Protein AF-M1ZWT2-F1 (afdb_monomer)

Sequence (163 aa):
MKISKFLKIMGAIFTVIILANIFSVYSLRQSFKNERLTIERQKEFKQLGIDLRNASDYLTNQARRYVQFGEQKFYDNYWKEVKETKTRDHVVERLKELGSPQEELNLIEESKNNSDELVKIEDEAMKSVEKKDFNKARQLMFDSNYDNNKAKIEEPILEFQKK

Radius of gyration: 28.43 Å; Cα contacts (8 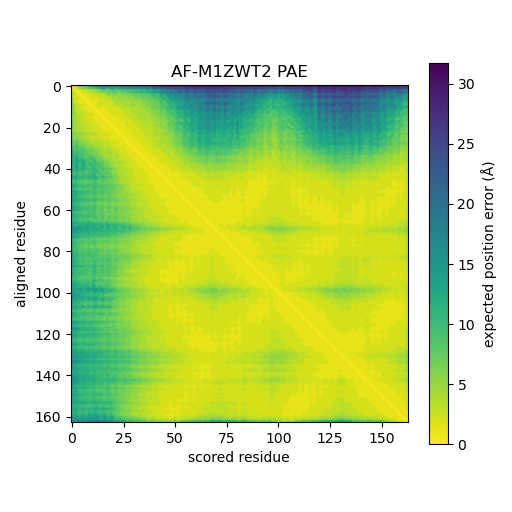Å, |Δi|>4): 126; chains: 1; bounding box: 60×27×94 Å

pLDDT: mean 95.94, std 4.73, range [59.91, 98.75]

Mean predicted aligned error: 5.21 Å

Secondary structure (DSSP, 8-state):
-HHHHHHHHHHHHHHHHHHHHHHHHHHHHHHHHHHHHHHHHHHHHHHHHHHHHHHHHHHHHHHHHHHHH--HHHHHHHHHIIIII-HHHHHHHHHHHTT--HHHHHHHHHHHHHHHHHHHHHHHHHHHHHTT-HHHHHHHHHSHHHHHHHHHHHHHHHHHTT-

Structure (mmCIF, N/CA/C/O backbone):
data_AF-M1ZWT2-F1
#
_entry.id   AF-M1ZWT2-F1
#
loop_
_atom_site.group_PDB
_atom_site.id
_atom_site.type_symbol
_atom_site.label_atom_id
_atom_site.label_alt_id
_atom_site.label_comp_id
_atom_site.label_asym_id
_atom_site.label_entity_id
_atom_site.label_seq_id
_atom_site.pdbx_PDB_ins_code
_atom_site.Cartn_x
_atom_site.Cartn_y
_atom_site.Cartn_z
_atom_site.occupancy
_atom_site.B_iso_or_equiv
_atom_site.auth_seq_id
_atom_site.auth_comp_id
_atom_site.auth_asym_id
_atom_site.auth_atom_id
_atom_site.pdbx_PDB_model_num
ATOM 1 N N . MET A 1 1 ? 38.031 0.609 -69.890 1.00 59.91 1 MET A N 1
ATOM 2 C CA . MET A 1 1 ? 38.529 0.517 -68.489 1.00 59.91 1 MET A CA 1
ATOM 3 C C . MET A 1 1 ? 37.880 1.476 -67.475 1.00 59.91 1 MET A C 1
ATOM 5 O O . MET A 1 1 ? 37.866 1.120 -66.303 1.00 59.91 1 MET A O 1
ATOM 9 N N . LYS A 1 2 ? 37.337 2.650 -67.850 1.00 71.88 2 LYS A N 1
ATOM 10 C CA . LYS A 1 2 ? 36.736 3.603 -66.881 1.00 71.88 2 LYS A CA 1
ATOM 11 C C . LYS A 1 2 ? 35.394 3.127 -66.286 1.00 71.88 2 LYS A C 1
ATOM 13 O O . LYS A 1 2 ? 35.196 3.227 -65.082 1.00 71.88 2 LYS A O 1
ATOM 18 N N . ILE A 1 3 ? 34.539 2.508 -67.104 1.00 79.06 3 ILE A N 1
ATOM 19 C CA . ILE A 1 3 ? 33.198 2.027 -66.708 1.00 79.06 3 ILE A CA 1
ATOM 20 C C . ILE A 1 3 ? 33.260 0.866 -65.699 1.00 79.06 3 ILE A C 1
ATOM 22 O O . ILE A 1 3 ? 32.558 0.883 -64.697 1.00 79.06 3 ILE A O 1
ATOM 26 N N . SER A 1 4 ? 34.155 -0.111 -65.897 1.00 81.25 4 SER A N 1
ATOM 27 C CA . SER A 1 4 ? 34.329 -1.228 -64.948 1.00 81.25 4 SER A CA 1
ATOM 28 C C . SER A 1 4 ? 34.839 -0.765 -63.575 1.00 81.25 4 SER A C 1
ATOM 30 O O . SER A 1 4 ? 34.377 -1.262 -62.551 1.00 81.25 4 SER A O 1
ATOM 32 N N . LYS A 1 5 ? 35.753 0.218 -63.532 1.00 83.12 5 LYS A N 1
ATOM 33 C CA . LYS A 1 5 ? 36.206 0.824 -62.268 1.00 83.12 5 LYS A CA 1
ATOM 34 C C . LYS A 1 5 ? 35.065 1.565 -61.562 1.00 83.12 5 LYS A C 1
ATOM 36 O O . LYS A 1 5 ? 34.893 1.387 -60.364 1.00 83.12 5 LYS A O 1
ATOM 41 N N . PHE A 1 6 ? 34.263 2.325 -62.309 1.00 86.75 6 PHE A N 1
ATOM 42 C CA . PHE A 1 6 ? 33.086 3.022 -61.785 1.00 86.75 6 PHE A CA 1
ATOM 43 C C . PHE A 1 6 ? 32.046 2.058 -61.187 1.00 86.75 6 PHE A C 1
ATOM 45 O O . PHE A 1 6 ? 31.633 2.239 -60.046 1.00 86.75 6 PHE A O 1
ATOM 52 N N . LEU A 1 7 ? 31.698 0.980 -61.900 1.00 89.69 7 LEU A N 1
ATOM 53 C CA . LEU A 1 7 ? 30.763 -0.049 -61.419 1.00 89.69 7 LEU A CA 1
ATOM 54 C C . LEU A 1 7 ? 31.238 -0.724 -60.124 1.00 89.69 7 LEU A C 1
ATOM 56 O O . LEU A 1 7 ? 30.437 -0.939 -59.219 1.00 89.69 7 LEU A O 1
ATOM 60 N N . LYS A 1 8 ? 32.540 -1.020 -60.003 1.00 90.12 8 LYS A N 1
ATOM 61 C CA . LYS A 1 8 ? 33.120 -1.599 -58.778 1.00 90.12 8 LYS A CA 1
ATOM 62 C C . LYS A 1 8 ? 33.037 -0.641 -57.586 1.00 90.12 8 LYS A C 1
ATOM 64 O O . LYS A 1 8 ? 32.695 -1.077 -56.493 1.00 90.12 8 LYS A O 1
ATOM 69 N N . ILE A 1 9 ? 33.315 0.648 -57.800 1.00 90.44 9 ILE A N 1
ATOM 70 C CA . ILE A 1 9 ? 33.200 1.682 -56.758 1.00 90.44 9 ILE A CA 1
ATOM 71 C C . ILE A 1 9 ? 31.742 1.817 -56.308 1.00 90.44 9 ILE A C 1
ATOM 73 O O . ILE A 1 9 ? 31.463 1.798 -55.115 1.00 90.44 9 ILE A O 1
ATOM 77 N N . MET A 1 10 ? 30.807 1.885 -57.256 1.00 90.75 10 MET A N 1
ATOM 78 C CA . MET A 1 10 ? 29.381 1.998 -56.960 1.00 90.75 10 MET A CA 1
ATOM 79 C C . MET A 1 10 ? 28.853 0.768 -56.205 1.00 90.75 10 MET A C 1
ATOM 81 O O . MET A 1 10 ? 28.140 0.917 -55.218 1.00 90.75 10 MET A O 1
ATOM 85 N N . GLY A 1 11 ? 29.263 -0.441 -56.605 1.00 92.62 11 GLY A N 1
ATOM 86 C CA . GLY A 1 11 ? 28.938 -1.674 -55.883 1.00 92.62 11 GLY A CA 1
ATOM 87 C C . GLY A 1 11 ? 29.498 -1.696 -54.459 1.00 92.62 11 GLY A C 1
ATOM 88 O O . GLY A 1 11 ? 28.791 -2.079 -53.532 1.00 92.62 11 GLY A O 1
ATOM 89 N N . ALA A 1 12 ? 30.732 -1.225 -54.256 1.00 93.25 12 ALA A N 1
ATOM 90 C CA . ALA A 1 12 ? 31.312 -1.100 -52.920 1.00 93.25 12 ALA A CA 1
ATOM 91 C C . ALA A 1 12 ? 30.524 -0.112 -52.040 1.00 93.25 12 ALA A C 1
ATOM 93 O O . ALA A 1 12 ? 30.229 -0.429 -50.890 1.00 93.25 12 ALA A O 1
ATOM 94 N N . ILE A 1 13 ? 30.118 1.040 -52.590 1.00 94.75 13 ILE A N 1
ATOM 95 C CA . ILE A 1 13 ? 29.281 2.027 -51.888 1.00 94.75 13 ILE A CA 1
ATOM 96 C C . ILE A 1 13 ? 27.931 1.414 -51.493 1.00 94.75 13 ILE A C 1
ATOM 98 O O . ILE A 1 13 ? 27.525 1.539 -50.339 1.00 94.75 13 ILE A O 1
ATOM 102 N N . PHE A 1 14 ? 27.257 0.708 -52.406 1.00 95.06 14 PHE A N 1
ATOM 103 C CA . PHE A 1 14 ? 25.990 0.039 -52.095 1.00 95.06 14 PHE A CA 1
ATOM 104 C C . PHE A 1 14 ? 26.139 -0.996 -50.978 1.00 95.06 14 PHE A C 1
ATOM 106 O O . PHE A 1 14 ? 25.322 -1.013 -50.060 1.00 95.06 14 PHE A O 1
ATOM 113 N N . THR A 1 15 ? 27.199 -1.806 -50.999 1.00 94.62 15 THR A N 1
ATOM 114 C CA . THR A 1 15 ? 27.476 -2.772 -49.926 1.00 94.62 15 THR A CA 1
ATOM 115 C C . THR A 1 15 ? 27.673 -2.076 -48.578 1.00 94.62 15 THR A C 1
ATOM 117 O O . THR A 1 15 ? 27.108 -2.516 -47.579 1.00 94.62 15 THR A O 1
ATOM 120 N N . VAL A 1 16 ? 28.408 -0.958 -48.538 1.00 96.44 16 VAL A N 1
ATOM 121 C CA . VAL A 1 16 ? 28.593 -0.168 -47.308 1.00 96.44 16 VAL A CA 1
ATOM 122 C C . VAL A 1 16 ? 27.261 0.385 -46.796 1.00 96.44 16 VAL A C 1
ATOM 124 O O . VAL A 1 16 ? 26.983 0.282 -45.604 1.00 96.44 16 VAL A O 1
ATOM 127 N N . ILE A 1 17 ? 26.408 0.912 -47.680 1.00 96.44 17 ILE A N 1
ATOM 128 C CA . ILE A 1 17 ? 25.078 1.415 -47.304 1.00 96.44 17 ILE A CA 1
ATOM 129 C C . ILE A 1 17 ? 24.201 0.286 -46.750 1.00 96.44 17 ILE A C 1
ATOM 131 O O . ILE A 1 17 ? 23.520 0.487 -45.745 1.00 96.44 17 ILE A O 1
ATOM 135 N N . ILE A 1 18 ? 24.220 -0.904 -47.3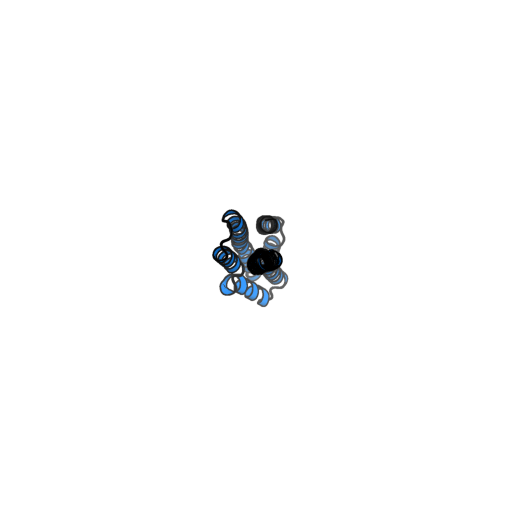58 1.00 96.50 18 ILE A N 1
ATOM 136 C CA . ILE A 1 18 ? 23.459 -2.064 -46.867 1.00 96.50 18 ILE A CA 1
ATOM 137 C C . ILE A 1 18 ? 23.925 -2.452 -45.461 1.00 96.50 18 ILE A C 1
ATOM 139 O O . ILE A 1 18 ? 23.097 -2.617 -44.567 1.00 96.50 18 ILE A O 1
ATOM 143 N N . LEU A 1 19 ? 25.239 -2.537 -45.236 1.00 96.56 19 LEU A N 1
ATOM 144 C CA . LEU A 1 19 ? 25.798 -2.847 -43.917 1.00 96.56 19 LEU A CA 1
ATOM 145 C C . LEU A 1 19 ? 25.439 -1.778 -42.877 1.00 96.56 19 LEU A C 1
ATOM 147 O O . LEU A 1 19 ? 25.052 -2.124 -41.760 1.00 96.56 19 LEU A O 1
ATOM 151 N N . ALA A 1 20 ? 25.497 -0.497 -43.251 1.00 96.69 20 ALA A N 1
ATOM 152 C CA . ALA A 1 20 ? 25.080 0.604 -42.389 1.00 96.69 20 ALA A CA 1
ATOM 153 C C . ALA A 1 20 ? 23.591 0.499 -42.017 1.00 96.69 20 ALA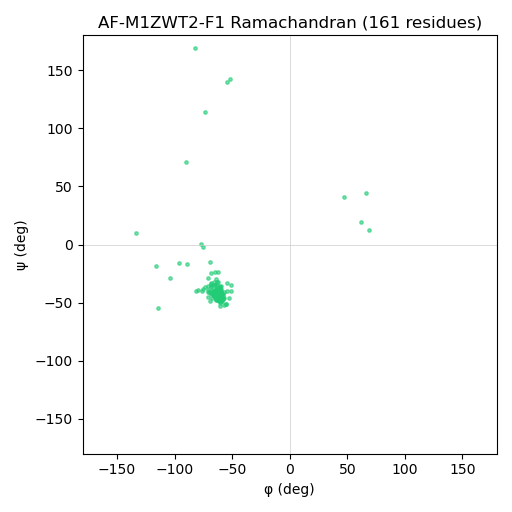 A C 1
ATOM 155 O O . ALA A 1 20 ? 23.254 0.616 -40.844 1.00 96.69 20 ALA A O 1
ATOM 156 N N . ASN A 1 21 ? 22.710 0.189 -42.976 1.00 96.44 21 ASN A N 1
ATOM 157 C CA . ASN A 1 21 ? 21.281 -0.004 -42.710 1.00 96.44 21 ASN A CA 1
ATOM 158 C C . ASN A 1 21 ? 21.019 -1.198 -41.784 1.00 96.44 21 ASN A C 1
ATOM 160 O O . ASN A 1 21 ? 20.224 -1.081 -40.854 1.00 96.44 21 ASN A O 1
ATOM 164 N N . ILE A 1 22 ? 21.704 -2.329 -41.989 1.00 96.81 22 ILE A N 1
ATOM 165 C CA . ILE A 1 22 ? 21.588 -3.501 -41.105 1.00 96.81 22 ILE A CA 1
ATOM 166 C C . ILE A 1 22 ? 22.012 -3.133 -39.679 1.00 96.81 22 ILE A C 1
ATOM 168 O O . ILE A 1 22 ? 21.306 -3.459 -38.722 1.00 96.81 22 ILE A O 1
ATOM 172 N N . PHE A 1 23 ? 23.129 -2.416 -39.530 1.00 96.81 23 PHE A N 1
ATO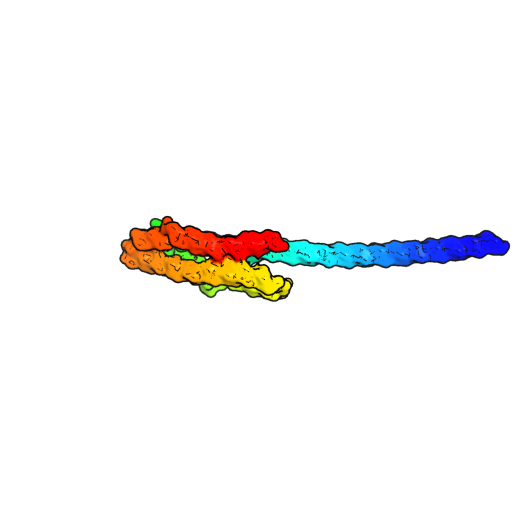M 173 C CA . PHE A 1 23 ? 23.599 -1.946 -38.230 1.00 96.81 23 PHE A CA 1
ATOM 174 C C . PHE A 1 23 ? 22.607 -0.975 -37.574 1.00 96.81 23 PHE A C 1
ATOM 176 O O . PHE A 1 23 ? 22.288 -1.130 -36.395 1.00 96.81 23 PHE A O 1
ATOM 183 N N . SER A 1 24 ? 22.059 -0.021 -38.332 1.00 95.50 24 SER A N 1
ATOM 184 C CA . SER A 1 24 ? 21.037 0.909 -37.844 1.00 95.50 24 SER A CA 1
ATOM 185 C C . SER A 1 24 ? 19.773 0.186 -37.379 1.00 95.50 24 SER A C 1
ATOM 187 O O . SER A 1 24 ? 19.280 0.476 -36.293 1.00 95.50 24 SER A O 1
ATOM 189 N N . VAL A 1 25 ? 19.274 -0.793 -38.142 1.00 96.31 25 VAL A N 1
ATOM 190 C CA . VAL A 1 25 ? 18.106 -1.604 -37.752 1.00 96.31 25 VAL A CA 1
ATOM 191 C C . VAL A 1 25 ? 18.396 -2.414 -36.487 1.00 96.31 25 VAL A C 1
ATOM 193 O O . VAL A 1 25 ? 17.551 -2.489 -35.593 1.00 96.31 25 VAL A O 1
ATOM 196 N N . TYR A 1 26 ? 19.594 -2.991 -36.373 1.00 96.31 26 TYR A N 1
ATOM 197 C CA . TYR A 1 26 ? 20.017 -3.707 -35.171 1.00 96.31 26 TYR A CA 1
ATOM 198 C C . TYR A 1 26 ? 20.071 -2.787 -33.942 1.00 96.31 26 TYR A C 1
ATOM 200 O O . TYR A 1 26 ? 19.505 -3.120 -32.899 1.00 96.31 26 TYR A O 1
ATOM 208 N N . SER A 1 27 ? 20.691 -1.611 -34.074 1.00 95.75 27 SER A N 1
ATOM 209 C CA . SER A 1 27 ? 20.766 -0.608 -33.007 1.00 95.75 27 SER A CA 1
ATOM 210 C C . SER A 1 27 ? 19.373 -0.132 -32.587 1.00 95.75 27 SER A C 1
ATOM 212 O O . SER A 1 27 ? 19.061 -0.133 -31.397 1.00 95.75 27 SER A O 1
ATOM 214 N N . LEU A 1 28 ? 18.498 0.160 -33.553 1.00 95.44 28 LEU A N 1
ATOM 215 C CA . LEU A 1 28 ? 17.125 0.588 -33.302 1.00 95.44 28 LEU A CA 1
ATOM 216 C C . LEU A 1 28 ? 16.321 -0.477 -32.543 1.00 95.44 28 LEU A C 1
ATOM 218 O O . LEU A 1 28 ? 15.615 -0.159 -31.587 1.00 95.44 28 LEU A O 1
ATOM 222 N N . ARG A 1 29 ? 16.461 -1.755 -32.917 1.00 94.75 29 ARG A N 1
ATOM 223 C CA . ARG A 1 29 ? 15.800 -2.865 -32.218 1.00 94.75 29 ARG A CA 1
ATOM 224 C C . ARG A 1 29 ? 16.230 -2.959 -30.752 1.00 94.75 29 ARG A C 1
ATOM 226 O O . ARG A 1 29 ? 15.390 -3.222 -29.892 1.00 94.75 29 ARG A O 1
ATOM 233 N N . GLN A 1 30 ? 17.513 -2.744 -30.466 1.00 94.44 30 GLN A N 1
ATOM 234 C CA . GLN A 1 30 ? 18.028 -2.747 -29.095 1.00 94.44 30 GLN A CA 1
ATOM 235 C C . GLN A 1 30 ? 17.514 -1.548 -28.296 1.00 94.44 30 GLN A C 1
ATOM 237 O O . GLN A 1 30 ? 17.084 -1.726 -27.157 1.00 94.44 30 GLN A O 1
ATOM 242 N N . SER A 1 31 ? 17.465 -0.362 -28.906 1.00 93.75 31 SER A N 1
ATOM 243 C CA . SER A 1 31 ? 16.878 0.829 -28.286 1.00 93.75 31 SER A CA 1
ATOM 244 C C . SER A 1 31 ? 15.408 0.616 -27.924 1.00 93.75 31 SER A C 1
ATOM 246 O O . SER A 1 31 ? 15.042 0.834 -26.774 1.00 93.75 31 SER A O 1
ATOM 248 N N . PHE A 1 32 ? 14.592 0.076 -28.839 1.00 94.06 32 PHE A N 1
ATOM 249 C CA . PHE A 1 32 ? 13.186 -0.237 -28.554 1.00 94.06 32 PHE A CA 1
ATOM 250 C C . PHE A 1 32 ? 13.014 -1.272 -27.439 1.00 94.06 32 PHE A C 1
ATOM 252 O O . PHE A 1 32 ? 12.089 -1.177 -26.633 1.00 94.06 32 PHE A O 1
ATOM 259 N N . LYS A 1 33 ? 13.894 -2.281 -27.375 1.00 94.69 33 LYS A N 1
ATOM 260 C CA . LYS A 1 33 ? 13.857 -3.274 -26.296 1.00 94.69 33 LYS A CA 1
ATOM 261 C C . LYS A 1 33 ? 14.145 -2.624 -24.942 1.00 94.69 33 LYS A C 1
ATOM 263 O O . LYS A 1 33 ? 13.427 -2.898 -23.984 1.00 94.69 33 LYS A O 1
ATOM 268 N N . ASN A 1 34 ? 15.165 -1.772 -24.873 1.00 93.38 34 ASN A N 1
ATOM 269 C CA . ASN A 1 34 ? 15.536 -1.072 -23.645 1.00 93.38 34 ASN A CA 1
ATOM 270 C C . ASN A 1 34 ? 14.448 -0.083 -23.211 1.00 93.38 34 ASN A C 1
ATOM 272 O O . ASN A 1 34 ? 14.060 -0.087 -22.049 1.00 93.38 34 ASN A O 1
ATOM 276 N N . GLU A 1 35 ? 13.899 0.691 -24.147 1.00 93.31 35 GLU A N 1
ATOM 277 C CA . GLU A 1 35 ? 12.788 1.611 -23.887 1.00 93.31 35 GLU A CA 1
ATOM 278 C C . GLU A 1 35 ? 11.570 0.874 -23.323 1.00 93.31 35 GLU A C 1
ATOM 280 O O . GLU A 1 35 ? 11.023 1.272 -22.296 1.00 93.31 35 GLU A O 1
ATOM 285 N N . ARG A 1 36 ? 11.185 -0.255 -23.933 1.00 93.56 36 ARG A N 1
ATOM 286 C CA . ARG A 1 36 ? 10.070 -1.067 -23.437 1.00 93.56 36 ARG A CA 1
ATOM 287 C C . ARG A 1 36 ? 10.318 -1.570 -22.017 1.00 93.56 36 ARG A C 1
ATOM 289 O O . ARG A 1 36 ? 9.403 -1.523 -21.205 1.00 93.56 36 ARG A O 1
ATOM 296 N N . LEU A 1 37 ? 11.531 -2.033 -21.709 1.00 92.31 37 LEU A N 1
ATOM 297 C CA . LEU A 1 37 ? 11.884 -2.475 -20.356 1.00 92.31 37 LEU A CA 1
ATOM 298 C C . LEU A 1 37 ? 11.797 -1.326 -19.341 1.00 92.31 37 LEU A C 1
ATOM 300 O O . LEU A 1 37 ? 11.265 -1.524 -18.252 1.00 92.31 37 LEU A O 1
ATOM 304 N N . THR A 1 38 ? 12.254 -0.127 -19.705 1.00 90.69 38 THR A N 1
ATOM 305 C CA . THR A 1 38 ? 12.142 1.064 -18.853 1.00 90.69 38 THR A CA 1
ATOM 306 C C . THR A 1 38 ? 10.686 1.457 -18.614 1.00 90.69 38 THR A C 1
ATOM 308 O O . THR A 1 38 ? 10.316 1.734 -17.476 1.00 90.69 38 THR A O 1
ATOM 311 N N . ILE A 1 39 ? 9.844 1.429 -19.652 1.00 93.19 39 ILE A N 1
ATOM 312 C CA . ILE A 1 39 ? 8.411 1.730 -19.531 1.00 93.19 39 ILE A CA 1
ATOM 313 C C . ILE A 1 39 ? 7.709 0.715 -18.624 1.00 93.19 39 ILE A C 1
ATOM 315 O O . ILE A 1 39 ? 6.933 1.112 -17.759 1.00 93.19 39 ILE A O 1
ATOM 319 N N . GLU A 1 40 ? 7.967 -0.583 -18.800 1.00 93.88 40 GLU A N 1
ATOM 320 C CA . GLU A 1 40 ? 7.357 -1.615 -17.951 1.00 93.88 40 GLU A CA 1
ATOM 321 C C . GLU A 1 40 ? 7.805 -1.477 -16.492 1.00 93.88 40 GLU A C 1
ATOM 323 O O . GLU A 1 40 ? 6.963 -1.494 -15.597 1.00 93.88 40 GLU A O 1
ATOM 328 N N . ARG A 1 41 ? 9.096 -1.210 -16.250 1.00 91.81 41 ARG A N 1
ATOM 329 C CA . ARG A 1 41 ? 9.599 -0.914 -14.903 1.00 91.81 41 ARG A CA 1
ATOM 330 C C . ARG A 1 41 ? 8.907 0.309 -14.298 1.00 91.81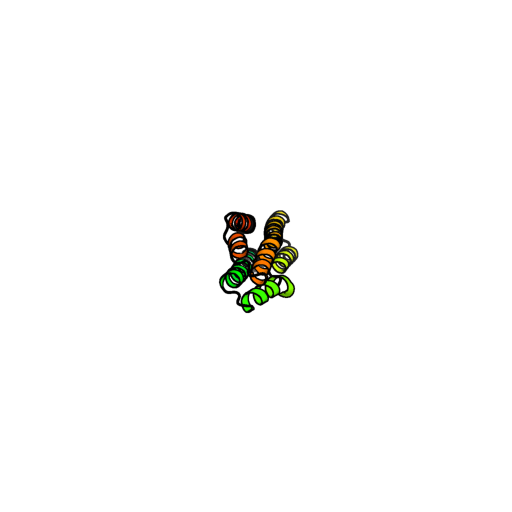 41 ARG A C 1
ATOM 332 O O . ARG A 1 41 ? 8.469 0.255 -13.157 1.00 91.81 41 ARG A O 1
ATOM 339 N N . GLN A 1 42 ? 8.769 1.399 -15.050 1.00 91.81 42 GLN A N 1
ATOM 340 C CA . GLN A 1 42 ? 8.120 2.614 -14.552 1.00 91.81 42 GLN A CA 1
ATOM 341 C C . GLN A 1 42 ? 6.635 2.388 -14.227 1.00 91.81 42 GLN A C 1
ATOM 343 O O . GLN A 1 42 ? 6.131 2.914 -13.235 1.00 91.81 42 GLN A O 1
ATOM 348 N N . LYS A 1 43 ? 5.924 1.598 -15.041 1.00 95.31 43 LYS A N 1
ATOM 349 C CA . LYS A 1 43 ? 4.538 1.205 -14.747 1.00 95.31 43 LYS A CA 1
ATOM 350 C C . LYS A 1 43 ? 4.451 0.396 -13.460 1.00 95.31 43 LYS A C 1
ATOM 352 O O . LYS A 1 43 ? 3.573 0.666 -12.649 1.00 95.31 43 LYS A O 1
ATOM 357 N N . GLU A 1 44 ? 5.356 -0.561 -13.278 1.00 96.38 44 GLU A N 1
ATOM 358 C CA . GLU A 1 44 ? 5.388 -1.400 -12.083 1.00 96.38 44 GLU A CA 1
ATOM 359 C C . GLU A 1 44 ? 5.647 -0.565 -10.822 1.00 96.38 44 GLU A C 1
ATOM 361 O O . GLU A 1 44 ? 4.909 -0.699 -9.854 1.00 96.38 44 GLU A O 1
ATOM 366 N N . PHE A 1 45 ? 6.588 0.385 -10.861 1.00 94.62 45 PHE A N 1
ATOM 367 C CA . PHE A 1 45 ? 6.821 1.329 -9.757 1.00 94.62 45 PHE A CA 1
ATOM 368 C C . PHE A 1 45 ? 5.550 2.090 -9.380 1.00 94.62 45 PHE A C 1
ATOM 370 O O . PHE A 1 45 ? 5.141 2.097 -8.218 1.00 94.62 45 PHE A O 1
ATOM 377 N N . LYS A 1 46 ? 4.880 2.686 -10.372 1.00 95.06 46 LYS A N 1
ATOM 378 C CA . LYS A 1 46 ? 3.631 3.421 -10.142 1.00 95.06 46 LYS A CA 1
ATOM 379 C C . LYS A 1 46 ? 2.544 2.525 -9.565 1.00 95.06 46 LYS A C 1
ATOM 381 O O . LYS A 1 46 ? 1.865 2.930 -8.623 1.00 95.06 46 LYS A O 1
ATOM 386 N N . GLN A 1 47 ? 2.404 1.311 -10.089 1.00 98.00 47 GLN A N 1
ATOM 387 C CA . GLN A 1 47 ? 1.421 0.355 -9.593 1.00 98.00 47 GLN A CA 1
ATOM 388 C C . GLN A 1 47 ? 1.694 -0.019 -8.133 1.00 98.00 47 GLN A C 1
ATOM 390 O O . GLN A 1 47 ? 0.770 0.015 -7.331 1.00 98.00 47 GLN A O 1
ATOM 395 N N . LEU A 1 48 ? 2.951 -0.254 -7.757 1.00 98.19 48 LEU A N 1
ATOM 396 C CA . LEU A 1 48 ? 3.330 -0.601 -6.385 1.00 98.19 48 LEU A CA 1
ATOM 397 C C . LEU A 1 48 ? 2.968 0.500 -5.377 1.00 98.19 48 LEU A C 1
ATOM 399 O O . LEU A 1 48 ? 2.433 0.211 -4.308 1.00 98.19 48 LEU A O 1
ATOM 403 N N . GLY A 1 49 ? 3.173 1.774 -5.723 1.00 97.19 49 GLY A N 1
ATOM 404 C CA . GLY A 1 49 ? 2.718 2.868 -4.859 1.00 97.19 49 GLY A CA 1
ATOM 405 C C . GLY A 1 49 ? 1.185 2.983 -4.788 1.00 97.19 49 GLY A C 1
ATOM 406 O O . GLY A 1 49 ? 0.640 3.327 -3.739 1.00 97.19 49 GLY A O 1
ATOM 407 N N . ILE A 1 50 ? 0.467 2.659 -5.871 1.00 97.75 50 ILE A N 1
ATOM 408 C CA . ILE A 1 50 ? -1.004 2.581 -5.866 1.00 97.75 50 ILE A CA 1
ATOM 409 C C . ILE A 1 50 ? -1.475 1.427 -4.973 1.00 97.75 50 ILE A C 1
ATOM 411 O O . ILE A 1 50 ? -2.420 1.607 -4.206 1.00 97.75 50 ILE A O 1
ATOM 415 N N . ASP A 1 51 ? -0.810 0.276 -5.035 1.00 98.38 51 ASP A N 1
ATOM 416 C CA . ASP A 1 51 ? -1.136 -0.907 -4.241 1.00 98.38 51 ASP A CA 1
ATOM 417 C C . ASP A 1 51 ? -0.926 -0.649 -2.747 1.00 98.38 51 ASP A C 1
ATOM 419 O O . ASP A 1 51 ? -1.786 -1.005 -1.942 1.00 98.38 51 ASP A O 1
ATOM 423 N N . LEU A 1 52 ? 0.144 0.062 -2.369 1.00 98.06 52 LEU A N 1
ATOM 424 C CA . LEU A 1 52 ? 0.368 0.486 -0.983 1.00 98.06 52 LEU A CA 1
ATOM 425 C C . LEU A 1 52 ? -0.763 1.389 -0.469 1.00 98.06 52 LEU A C 1
ATOM 427 O O . LEU A 1 52 ? -1.298 1.157 0.620 1.00 98.06 52 LEU A O 1
ATOM 431 N N . ARG A 1 53 ? -1.172 2.384 -1.267 1.00 97.69 53 ARG A N 1
ATOM 432 C CA . ARG A 1 53 ? -2.298 3.268 -0.924 1.00 97.69 53 ARG A CA 1
ATOM 433 C C . ARG A 1 53 ? -3.596 2.477 -0.778 1.00 97.69 53 ARG A C 1
ATOM 435 O O . ARG A 1 53 ? -4.282 2.600 0.232 1.00 97.69 53 ARG A O 1
ATOM 442 N N . ASN A 1 54 ? -3.894 1.618 -1.751 1.00 98.50 54 ASN A N 1
ATOM 443 C CA . ASN A 1 54 ? -5.096 0.789 -1.750 1.00 98.50 54 ASN A CA 1
ATOM 444 C C . ASN A 1 54 ?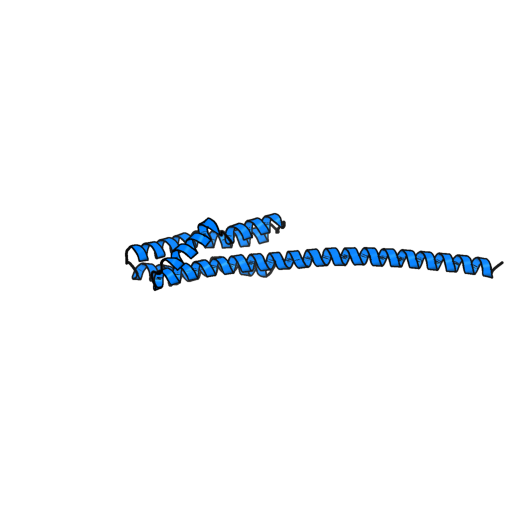 -5.130 -0.170 -0.552 1.00 98.50 54 ASN A C 1
ATOM 446 O O . ASN A 1 54 ? -6.192 -0.360 0.036 1.00 98.50 54 ASN A O 1
ATOM 450 N N . ALA A 1 55 ? -3.989 -0.745 -0.160 1.00 98.44 55 ALA A N 1
ATOM 451 C CA . ALA A 1 55 ? -3.886 -1.589 1.027 1.00 98.44 55 ALA A CA 1
ATOM 452 C C . ALA A 1 55 ? -4.170 -0.793 2.311 1.00 98.44 55 ALA A C 1
ATOM 454 O O . ALA A 1 55 ? -4.936 -1.24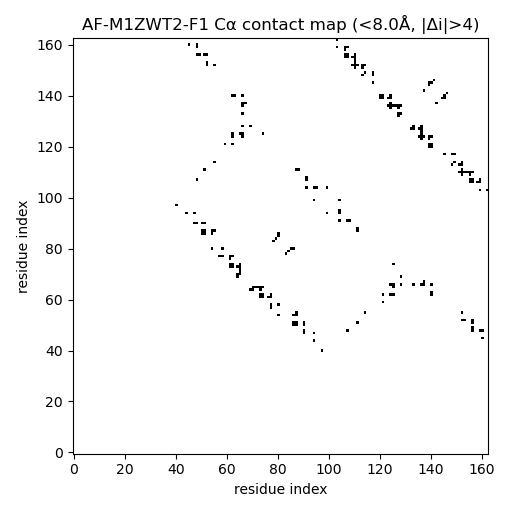6 3.162 1.00 98.44 55 ALA A O 1
ATOM 455 N N . SER A 1 56 ? -3.623 0.423 2.431 1.00 98.06 56 SER A N 1
ATOM 456 C CA . SER A 1 56 ? -3.924 1.319 3.555 1.00 98.06 56 SER A CA 1
ATOM 457 C C . SER A 1 56 ? -5.414 1.683 3.618 1.00 98.06 56 SER A C 1
ATOM 459 O O . SER A 1 56 ? -6.021 1.645 4.687 1.00 98.06 56 SER A O 1
ATOM 461 N N . ASP A 1 57 ? -6.035 2.003 2.482 1.00 98.50 57 ASP A N 1
ATOM 462 C CA . ASP A 1 57 ? -7.466 2.326 2.418 1.00 98.50 57 ASP A CA 1
ATOM 463 C C . ASP A 1 57 ? -8.346 1.111 2.706 1.00 98.50 57 ASP A C 1
ATOM 465 O O . ASP A 1 57 ? -9.384 1.220 3.364 1.00 98.50 57 ASP A O 1
ATOM 469 N N . TYR A 1 58 ? -7.931 -0.068 2.246 1.00 98.75 58 TYR A N 1
ATOM 470 C CA . TYR A 1 58 ? -8.608 -1.319 2.545 1.00 98.75 58 TYR A CA 1
ATOM 471 C C . TYR A 1 58 ? -8.641 -1.585 4.053 1.00 98.75 58 TYR A C 1
ATOM 473 O O . TYR A 1 58 ? -9.725 -1.845 4.579 1.00 98.75 58 TYR A O 1
ATOM 481 N N . LEU A 1 59 ? -7.503 -1.455 4.746 1.00 98.69 59 LEU A N 1
ATOM 482 C CA . LEU A 1 59 ? -7.405 -1.611 6.202 1.00 98.69 59 LEU A CA 1
ATOM 483 C C . LEU A 1 59 ? -8.343 -0.644 6.934 1.00 98.69 59 LEU A C 1
ATOM 485 O O . LEU A 1 59 ? -9.205 -1.093 7.693 1.00 98.69 59 LEU A O 1
ATOM 489 N N . THR A 1 60 ? -8.275 0.652 6.613 1.00 98.56 60 THR A N 1
ATOM 490 C CA . THR A 1 60 ? -9.184 1.674 7.158 1.00 98.56 60 THR A CA 1
ATOM 491 C C . THR A 1 60 ? -10.650 1.290 6.967 1.00 98.56 60 THR A C 1
ATOM 493 O O . THR A 1 60 ? -11.454 1.375 7.898 1.00 98.56 60 THR A O 1
ATOM 496 N N . ASN A 1 61 ? -11.015 0.839 5.766 1.00 98.62 61 ASN A N 1
ATOM 497 C CA . ASN A 1 61 ? -12.386 0.461 5.445 1.00 98.62 61 ASN A CA 1
ATOM 498 C C . ASN A 1 61 ? -12.842 -0.782 6.215 1.00 98.62 61 ASN A C 1
ATOM 500 O O . ASN A 1 61 ? -13.971 -0.800 6.707 1.00 98.62 61 ASN A O 1
ATOM 504 N N . GLN A 1 62 ? -11.999 -1.810 6.347 1.00 98.75 62 GLN A N 1
ATOM 505 C CA . GLN A 1 62 ? -12.340 -2.990 7.143 1.00 98.75 62 GLN A CA 1
ATOM 506 C C . GLN A 1 62 ? -12.514 -2.613 8.623 1.00 98.75 62 GLN A C 1
ATOM 508 O O . GLN A 1 62 ? -13.545 -2.933 9.218 1.00 98.75 62 GLN A O 1
ATOM 513 N N . ALA A 1 63 ? -11.572 -1.856 9.193 1.00 98.62 63 ALA A N 1
ATOM 514 C CA . ALA A 1 63 ? -11.627 -1.424 10.587 1.00 98.62 63 ALA A CA 1
ATOM 515 C C . ALA A 1 63 ? -12.872 -0.566 10.870 1.00 98.62 63 ALA A C 1
ATOM 517 O O . ALA A 1 63 ? -13.633 -0.862 11.792 1.00 98.62 63 ALA A O 1
ATOM 518 N N . ARG A 1 64 ? -13.160 0.443 10.032 1.00 98.56 64 ARG A N 1
ATOM 519 C CA . ARG A 1 64 ? -14.354 1.298 10.176 1.00 98.56 64 ARG A CA 1
ATOM 520 C C . ARG A 1 64 ? -15.655 0.504 10.063 1.00 98.56 64 ARG A C 1
ATOM 522 O O . ARG A 1 64 ? -16.575 0.740 10.845 1.00 98.56 64 ARG A O 1
ATOM 529 N N . ARG A 1 65 ? -15.746 -0.455 9.133 1.00 98.50 65 ARG A N 1
ATOM 530 C CA . ARG A 1 65 ? -16.942 -1.306 8.990 1.00 98.50 65 ARG A CA 1
ATOM 531 C C . ARG A 1 65 ? -17.138 -2.219 10.195 1.00 98.50 65 ARG A C 1
ATOM 533 O O . ARG A 1 65 ? -18.266 -2.339 10.667 1.00 98.50 65 ARG A O 1
ATOM 540 N N . TYR A 1 66 ? -16.067 -2.799 10.733 1.00 98.50 66 TYR A N 1
ATOM 541 C CA . TYR A 1 66 ? -16.156 -3.564 11.974 1.00 98.50 66 TYR A CA 1
ATOM 542 C C . TYR A 1 66 ? -16.585 -2.683 13.153 1.00 98.50 66 TYR A C 1
ATOM 544 O O . TYR A 1 66 ? -17.505 -3.041 13.878 1.00 98.50 66 TYR A O 1
ATOM 552 N N . VAL A 1 67 ? -16.000 -1.492 13.305 1.00 98.06 67 VAL A N 1
ATOM 553 C CA . VAL A 1 67 ? -16.375 -0.548 14.371 1.00 98.06 67 VAL A CA 1
ATOM 554 C C . VAL A 1 67 ? -17.835 -0.111 14.283 1.00 98.06 67 VAL A C 1
ATOM 556 O O . VAL A 1 67 ? -18.495 0.051 15.310 1.00 98.06 67 VAL A O 1
ATOM 559 N N . GLN A 1 68 ? -18.356 0.064 13.070 1.00 97.19 68 GLN A N 1
ATOM 560 C CA . GLN A 1 68 ? -19.723 0.524 12.864 1.00 97.19 68 GLN A CA 1
ATOM 561 C C . GLN A 1 68 ? -20.771 -0.587 13.025 1.00 97.19 68 GLN A C 1
ATOM 563 O O . GLN A 1 68 ? -21.849 -0.319 13.559 1.00 97.19 68 GLN A O 1
ATOM 568 N N . PHE A 1 69 ? -20.483 -1.799 12.543 1.00 96.00 69 PHE A N 1
ATOM 569 C CA . PHE A 1 69 ? -21.480 -2.873 12.422 1.00 96.00 69 PHE A CA 1
ATOM 570 C C . PHE A 1 69 ? -21.197 -4.099 13.298 1.00 96.00 69 PHE A C 1
ATOM 572 O O . PHE A 1 69 ? -22.100 -4.894 13.535 1.00 96.00 69 PHE A O 1
ATOM 579 N N . GLY A 1 70 ? -19.966 -4.274 13.781 1.00 94.44 70 GLY A N 1
ATOM 580 C CA . GLY A 1 70 ? -19.550 -5.435 14.574 1.00 94.44 70 GLY A CA 1
ATOM 581 C C . GLY A 1 70 ? -19.500 -6.752 13.792 1.00 94.44 70 GLY A C 1
ATOM 582 O O . GLY A 1 70 ? -19.415 -7.818 14.395 1.00 94.44 70 GLY A O 1
ATOM 583 N N . GLU A 1 71 ? -19.578 -6.718 12.458 1.00 97.38 71 GLU A N 1
ATOM 584 C CA . GLU A 1 71 ? -19.548 -7.928 11.633 1.00 97.38 71 GLU A CA 1
ATOM 585 C C . GLU A 1 71 ? -18.134 -8.524 11.573 1.00 97.38 71 GLU A C 1
ATOM 587 O O . GLU A 1 71 ? -17.228 -7.945 10.965 1.00 97.38 71 GLU A O 1
ATOM 592 N N . GLN A 1 72 ? -17.967 -9.724 12.139 1.00 97.56 72 GLN A N 1
ATOM 593 C CA . GLN A 1 72 ? -16.683 -10.430 12.268 1.00 97.56 72 GLN A CA 1
ATOM 594 C C . GLN A 1 72 ? -15.890 -10.530 10.957 1.00 97.56 72 GLN A C 1
ATOM 596 O O . GLN A 1 72 ? -14.669 -10.402 10.959 1.00 97.56 72 GLN A O 1
ATOM 601 N N . LYS A 1 73 ? -16.580 -10.666 9.818 1.00 98.44 73 LYS A N 1
ATOM 602 C CA . LYS A 1 73 ? -15.955 -10.720 8.490 1.00 98.44 73 LYS A CA 1
ATOM 603 C C . LYS A 1 73 ? -14.974 -9.566 8.250 1.00 98.44 73 LYS A C 1
ATOM 605 O O . LYS A 1 73 ? -13.935 -9.782 7.635 1.00 98.44 73 LYS A O 1
ATOM 610 N N . PHE A 1 74 ? -15.295 -8.350 8.694 1.00 98.62 74 PHE A N 1
ATOM 611 C CA . PHE A 1 74 ? -14.417 -7.196 8.485 1.00 98.62 74 PHE A CA 1
ATOM 612 C C . PHE A 1 74 ? -13.177 -7.246 9.385 1.00 98.62 74 PHE A C 1
ATOM 614 O O . PHE A 1 74 ? -12.090 -6.917 8.924 1.00 98.62 74 PHE A O 1
ATOM 621 N N . TYR A 1 75 ? -13.310 -7.727 10.622 1.00 98.56 75 TYR A N 1
ATOM 622 C CA . TYR A 1 75 ? -12.170 -7.976 11.509 1.00 98.56 75 TYR A CA 1
ATOM 623 C C . TYR A 1 75 ? -11.230 -9.040 10.927 1.00 98.56 75 TYR A C 1
ATOM 625 O O . TYR A 1 75 ? -10.019 -8.832 10.846 1.00 98.56 75 TYR A O 1
ATOM 633 N N . ASP A 1 76 ? -11.788 -10.156 10.455 1.00 98.69 76 ASP A N 1
ATOM 634 C CA . ASP A 1 76 ? -11.003 -11.253 9.883 1.00 98.69 76 ASP A CA 1
ATOM 635 C C . ASP A 1 76 ? -10.280 -10.803 8.610 1.00 98.69 76 ASP A C 1
ATOM 637 O O . ASP A 1 76 ? -9.086 -11.042 8.444 1.00 98.69 76 ASP A O 1
ATOM 641 N N . ASN A 1 77 ? -10.982 -10.082 7.733 1.00 98.75 77 ASN A N 1
ATOM 642 C CA . ASN A 1 77 ? -10.411 -9.487 6.529 1.00 98.75 77 ASN A CA 1
ATOM 643 C C . ASN A 1 77 ? -9.262 -8.520 6.836 1.00 98.75 77 ASN A C 1
ATOM 645 O O . ASN A 1 77 ? -8.258 -8.523 6.124 1.00 98.75 77 ASN A O 1
ATOM 649 N N . TYR A 1 78 ? -9.421 -7.686 7.867 1.00 98.75 78 TYR A N 1
ATOM 650 C CA . TYR A 1 78 ? -8.389 -6.756 8.311 1.00 98.75 78 TYR A CA 1
ATOM 651 C C . TYR A 1 78 ? -7.132 -7.517 8.740 1.00 98.75 78 TYR A C 1
ATOM 653 O O . TYR A 1 78 ? -6.040 -7.281 8.226 1.00 98.75 78 TYR A O 1
ATOM 661 N N . TRP A 1 79 ? -7.281 -8.487 9.643 1.00 98.62 79 TRP A N 1
ATOM 662 C CA . TRP A 1 79 ? -6.133 -9.224 10.164 1.00 98.62 79 TRP A CA 1
ATOM 663 C C . TRP A 1 79 ? -5.510 -10.170 9.149 1.00 98.62 79 TRP A C 1
ATOM 665 O O . TRP A 1 79 ? -4.298 -10.378 9.200 1.00 98.62 79 TRP A O 1
ATOM 675 N N . LYS A 1 80 ? -6.294 -10.684 8.200 1.00 98.75 80 LYS A N 1
ATOM 676 C CA . LYS A 1 80 ? -5.769 -11.402 7.042 1.00 98.75 80 LYS A CA 1
ATOM 677 C C . LYS A 1 80 ? -4.865 -10.505 6.202 1.00 98.75 80 LYS A C 1
ATOM 679 O O . LYS A 1 80 ? -3.799 -10.951 5.785 1.00 98.75 80 LYS A O 1
ATOM 684 N N . GLU A 1 81 ? -5.246 -9.251 5.965 1.00 98.62 81 GLU A N 1
ATOM 685 C CA . GLU A 1 81 ? -4.375 -8.309 5.257 1.00 98.62 81 GLU A CA 1
ATOM 686 C C . GLU A 1 81 ? -3.086 -8.047 6.045 1.00 98.62 81 GLU A C 1
ATOM 688 O O . GLU A 1 81 ? -1.997 -8.180 5.497 1.00 98.62 81 GLU A O 1
ATOM 693 N N . VAL A 1 82 ? -3.183 -7.769 7.348 1.00 98.25 82 VAL A N 1
ATOM 694 C CA . VAL A 1 82 ? -2.010 -7.454 8.185 1.00 98.25 82 VAL A CA 1
ATOM 695 C C . VAL A 1 82 ? -1.061 -8.647 8.367 1.00 98.25 82 VAL A C 1
ATOM 697 O O . VAL A 1 82 ? 0.155 -8.462 8.405 1.00 98.25 82 VAL A O 1
ATOM 700 N N . LYS A 1 83 ? -1.583 -9.870 8.527 1.00 98.06 83 LYS A N 1
ATOM 701 C CA . LYS A 1 83 ? -0.783 -11.038 8.946 1.00 98.06 83 LYS A CA 1
ATOM 702 C C . LYS A 1 83 ? -0.456 -12.016 7.829 1.00 98.06 83 LYS A C 1
ATOM 704 O O . LYS A 1 83 ? 0.562 -12.695 7.937 1.00 98.06 83 LYS A O 1
ATOM 709 N N . GLU A 1 84 ? -1.296 -12.116 6.804 1.00 98.12 84 GLU A N 1
ATOM 710 C CA . GLU A 1 84 ? -1.149 -13.123 5.748 1.00 98.12 84 GLU A CA 1
ATOM 711 C C . GLU A 1 84 ? -0.849 -12.484 4.396 1.00 98.12 84 GLU A C 1
ATOM 713 O O . GLU A 1 84 ? 0.151 -12.825 3.777 1.00 98.12 84 GLU A O 1
ATOM 718 N N . THR A 1 85 ? -1.697 -11.552 3.952 1.00 98.31 85 THR A N 1
ATOM 719 C CA . THR A 1 85 ? -1.610 -10.966 2.603 1.00 98.31 85 THR A CA 1
ATOM 720 C C . THR A 1 85 ? -0.470 -9.962 2.501 1.00 98.31 85 THR A C 1
ATOM 722 O O . THR A 1 85 ? 0.209 -9.933 1.486 1.00 98.31 85 THR A O 1
ATOM 725 N N . LYS A 1 86 ? -0.236 -9.171 3.557 1.00 98.25 86 LYS A N 1
ATOM 726 C CA . LYS A 1 86 ? 0.943 -8.316 3.743 1.00 98.25 86 LYS A CA 1
ATOM 727 C C . LYS A 1 86 ? 1.304 -7.466 2.522 1.00 98.25 86 LYS A C 1
ATOM 729 O O . LYS A 1 86 ? 2.483 -7.279 2.217 1.00 98.25 86 LYS A O 1
ATOM 734 N N . THR A 1 87 ? 0.310 -6.893 1.840 1.00 98.50 87 THR A N 1
ATOM 735 C CA . THR A 1 87 ? 0.532 -6.134 0.594 1.00 98.50 87 THR A CA 1
ATOM 736 C C . THR A 1 87 ? 1.561 -5.023 0.797 1.00 98.50 87 THR A C 1
ATOM 738 O O . THR A 1 87 ? 2.442 -4.813 -0.032 1.00 98.50 87 THR A O 1
ATOM 741 N N . ARG A 1 88 ? 1.501 -4.351 1.952 1.00 97.62 88 ARG A N 1
ATOM 742 C CA . ARG A 1 88 ? 2.417 -3.262 2.321 1.00 97.62 88 ARG A CA 1
ATOM 743 C C . ARG A 1 88 ? 3.877 -3.726 2.442 1.00 97.62 88 ARG A C 1
ATOM 745 O O . ARG A 1 88 ? 4.772 -2.993 2.032 1.00 97.62 88 ARG A O 1
ATOM 752 N N . ASP A 1 89 ? 4.123 -4.928 2.970 1.00 98.06 89 ASP A N 1
ATOM 753 C CA . ASP A 1 89 ? 5.471 -5.513 3.038 1.00 98.06 89 ASP A CA 1
ATOM 754 C C . ASP A 1 89 ? 5.959 -5.919 1.640 1.00 98.06 89 ASP A C 1
ATOM 756 O O . ASP A 1 89 ? 7.078 -5.582 1.251 1.00 98.06 89 ASP A O 1
ATOM 760 N N . HIS A 1 90 ? 5.096 -6.579 0.859 1.00 98.38 90 HIS A N 1
ATOM 761 C CA . HIS A 1 90 ? 5.422 -7.017 -0.498 1.00 98.38 90 HIS A CA 1
ATOM 762 C C . HIS A 1 90 ? 5.756 -5.858 -1.434 1.00 98.38 90 HIS A C 1
ATOM 764 O O . HIS A 1 90 ? 6.654 -5.989 -2.261 1.00 98.38 90 HIS A O 1
ATOM 770 N N . VAL A 1 91 ? 5.090 -4.709 -1.294 1.00 98.31 91 VAL A N 1
ATOM 771 C CA . VAL A 1 91 ? 5.428 -3.508 -2.069 1.00 98.31 91 VAL A CA 1
ATOM 772 C C . VAL A 1 91 ? 6.871 -3.067 -1.808 1.00 98.31 91 VAL A C 1
ATOM 774 O O . VAL A 1 91 ? 7.620 -2.823 -2.755 1.00 98.31 91 VAL A O 1
ATOM 777 N N . VAL A 1 92 ? 7.284 -2.998 -0.539 1.00 97.94 92 VAL A N 1
ATOM 778 C CA . VAL A 1 92 ? 8.653 -2.606 -0.165 1.00 97.94 92 VAL A CA 1
ATOM 779 C C . VAL A 1 92 ? 9.673 -3.618 -0.683 1.00 97.94 92 VAL A C 1
ATOM 781 O O . VAL A 1 92 ? 10.694 -3.232 -1.252 1.00 97.94 92 VAL A O 1
ATOM 784 N N . GLU A 1 93 ? 9.401 -4.911 -0.509 1.00 98.12 93 GLU A N 1
ATOM 785 C CA . GLU A 1 93 ? 10.264 -5.984 -1.009 1.00 98.12 93 GLU A CA 1
ATOM 786 C C . GLU A 1 93 ? 10.410 -5.914 -2.533 1.00 98.12 93 GLU A C 1
ATOM 788 O O . GLU A 1 93 ? 11.527 -5.917 -3.054 1.00 98.12 93 GLU A O 1
ATOM 793 N N . ARG A 1 94 ? 9.302 -5.725 -3.253 1.00 97.75 94 ARG A N 1
ATOM 794 C CA . ARG A 1 94 ? 9.316 -5.657 -4.711 1.00 97.75 94 ARG A CA 1
ATOM 795 C C . ARG A 1 94 ? 10.084 -4.446 -5.236 1.00 97.75 94 ARG A C 1
ATOM 797 O O . ARG A 1 94 ? 10.842 -4.569 -6.196 1.00 97.75 94 ARG A O 1
ATOM 804 N N . LEU A 1 95 ? 9.953 -3.283 -4.598 1.00 96.94 95 LEU A N 1
ATOM 805 C CA . LEU A 1 95 ? 10.737 -2.099 -4.967 1.00 96.94 95 LEU A CA 1
ATOM 806 C C . LEU A 1 95 ? 12.240 -2.297 -4.721 1.00 96.94 95 LEU A C 1
ATOM 808 O O . LEU A 1 95 ? 13.055 -1.829 -5.523 1.00 96.94 95 LEU A O 1
ATOM 812 N N . LYS A 1 96 ? 12.619 -3.035 -3.668 1.00 96.50 96 LYS A N 1
ATOM 813 C CA . LYS A 1 96 ? 14.017 -3.434 -3.427 1.00 96.50 96 LYS A CA 1
ATOM 814 C C . LYS A 1 96 ? 14.536 -4.347 -4.536 1.00 96.50 96 LYS A C 1
ATOM 816 O O . LYS A 1 96 ? 15.607 -4.084 -5.078 1.00 96.50 96 LYS A O 1
ATOM 821 N N . GLU A 1 97 ? 13.770 -5.366 -4.922 1.00 96.38 97 GLU A N 1
ATOM 822 C CA . GLU A 1 97 ? 14.134 -6.286 -6.012 1.00 96.38 97 GLU A CA 1
ATOM 823 C C . GLU A 1 97 ? 14.310 -5.577 -7.357 1.00 96.38 97 GLU A C 1
ATOM 825 O O . GLU A 1 97 ? 15.211 -5.906 -8.129 1.00 96.38 97 GLU A O 1
ATOM 830 N N . LEU A 1 98 ? 13.466 -4.581 -7.639 1.00 93.56 98 LEU A N 1
ATOM 831 C CA . LEU A 1 98 ? 13.554 -3.788 -8.862 1.00 93.56 98 LEU A CA 1
ATOM 832 C C . LEU A 1 98 ? 14.705 -2.766 -8.844 1.00 93.56 98 LEU A C 1
ATOM 834 O O . LEU A 1 98 ? 14.911 -2.062 -9.837 1.00 93.56 98 LEU A O 1
ATOM 838 N N . GLY A 1 99 ? 15.453 -2.665 -7.741 1.00 94.31 99 GLY A N 1
ATOM 839 C CA . GLY A 1 99 ? 16.558 -1.725 -7.587 1.00 94.31 99 GLY A CA 1
ATOM 840 C C . GLY A 1 99 ? 16.085 -0.274 -7.569 1.00 94.31 99 GLY A C 1
ATOM 841 O O . GLY A 1 99 ? 16.649 0.560 -8.285 1.00 94.31 99 GLY A O 1
ATOM 842 N N . SER A 1 100 ? 15.009 0.011 -6.829 1.00 93.88 100 SER A N 1
ATOM 843 C CA . SER A 1 100 ? 14.534 1.376 -6.584 1.00 93.88 100 SER A CA 1
ATOM 844 C C . SER A 1 100 ? 15.649 2.249 -6.001 1.00 93.88 100 SER A C 1
ATOM 846 O O . SER A 1 100 ? 16.393 1.777 -5.135 1.00 93.88 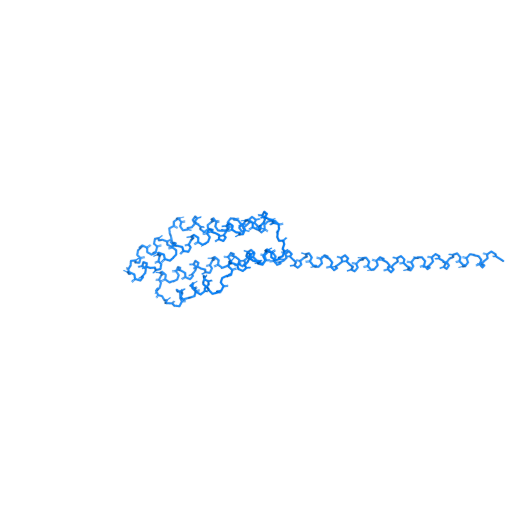100 SER A O 1
ATOM 848 N N . PRO A 1 101 ? 15.774 3.520 -6.425 1.00 94.94 101 PRO A N 1
ATOM 849 C CA . PRO A 1 101 ? 16.624 4.483 -5.739 1.00 94.94 101 PRO A CA 1
ATOM 850 C C . PRO A 1 101 ? 16.300 4.527 -4.244 1.00 94.94 101 PRO A C 1
ATOM 852 O O . PRO A 1 101 ? 15.132 4.450 -3.855 1.00 94.94 101 PRO A O 1
ATOM 855 N N . GLN A 1 102 ? 17.328 4.676 -3.406 1.00 95.19 102 GLN A N 1
ATOM 856 C CA . GLN A 1 102 ? 17.149 4.653 -1.952 1.00 95.19 102 GLN A CA 1
ATOM 857 C C . GLN A 1 102 ? 16.206 5.765 -1.472 1.00 95.19 102 GLN A C 1
ATOM 859 O O . GLN A 1 102 ? 15.417 5.545 -0.564 1.00 95.19 102 GLN A O 1
ATOM 864 N N . GLU A 1 103 ? 16.243 6.939 -2.105 1.00 95.50 103 GLU A N 1
ATOM 865 C CA . GLU A 1 103 ? 15.341 8.052 -1.785 1.00 95.50 103 GLU A CA 1
ATOM 866 C C . GLU A 1 103 ? 13.865 7.697 -2.010 1.00 95.50 103 GLU A C 1
ATOM 868 O O . GLU A 1 103 ? 13.025 7.993 -1.168 1.00 95.50 103 GLU A O 1
ATOM 873 N N . GLU A 1 104 ? 13.547 7.033 -3.124 1.00 95.00 104 GLU A N 1
ATOM 874 C CA . GLU A 1 104 ? 12.189 6.571 -3.439 1.00 95.00 104 GLU A CA 1
ATOM 875 C C . GLU A 1 104 ? 11.740 5.454 -2.498 1.00 95.00 104 GLU A C 1
ATOM 877 O O . GLU A 1 104 ? 10.603 5.442 -2.029 1.00 95.00 104 GLU A O 1
ATOM 882 N N . LEU A 1 105 ? 12.654 4.535 -2.183 1.00 96.81 105 LEU A N 1
ATOM 883 C CA . LEU A 1 105 ? 12.385 3.443 -1.257 1.00 96.81 105 LEU A CA 1
ATOM 884 C C . LEU A 1 105 ? 12.095 3.963 0.158 1.00 96.81 105 LEU A C 1
ATOM 886 O O . LEU A 1 105 ? 11.175 3.466 0.804 1.00 96.81 105 LEU A O 1
ATOM 890 N N . ASN A 1 106 ? 12.823 4.988 0.610 1.00 97.88 106 ASN A N 1
ATOM 891 C CA . ASN A 1 106 ? 12.613 5.607 1.918 1.00 97.88 106 ASN A CA 1
ATOM 892 C C . ASN A 1 106 ? 11.195 6.181 2.063 1.00 97.88 106 ASN A C 1
ATOM 894 O O . ASN A 1 106 ? 10.594 6.011 3.118 1.00 97.88 106 ASN A O 1
ATOM 898 N N . LEU A 1 107 ? 10.637 6.801 1.014 1.00 98.19 107 LEU A N 1
ATOM 899 C CA . LEU A 1 107 ? 9.264 7.331 1.032 1.00 98.19 107 LEU A CA 1
ATOM 900 C C . LEU A 1 107 ? 8.227 6.218 1.248 1.00 98.19 107 LEU A C 1
ATOM 902 O O . LEU A 1 107 ? 7.286 6.356 2.029 1.00 98.19 107 LEU A O 1
ATOM 906 N N . ILE A 1 108 ? 8.407 5.084 0.571 1.00 98.00 108 ILE A N 1
ATOM 907 C CA . ILE A 1 108 ? 7.505 3.933 0.693 1.00 98.00 108 ILE A CA 1
ATOM 908 C C . ILE A 1 108 ? 7.664 3.261 2.059 1.00 98.00 108 ILE A C 1
ATOM 910 O O . ILE A 1 108 ? 6.663 2.906 2.684 1.00 98.00 108 ILE A O 1
ATOM 914 N N . GLU A 1 109 ? 8.893 3.114 2.556 1.00 98.12 109 GLU A N 1
ATOM 915 C CA . GLU A 1 109 ? 9.144 2.597 3.903 1.00 98.12 109 GLU A CA 1
ATOM 916 C C . GLU A 1 109 ? 8.559 3.515 4.983 1.00 98.12 109 GLU A C 1
ATOM 918 O O . GLU A 1 109 ? 7.955 3.024 5.934 1.00 98.12 109 GLU A O 1
ATOM 923 N N . GLU A 1 110 ? 8.657 4.835 4.820 1.00 98.50 110 GLU A N 1
ATOM 924 C CA . GLU A 1 110 ? 8.029 5.813 5.710 1.00 98.50 110 GLU A CA 1
ATOM 925 C C . GLU A 1 110 ? 6.504 5.655 5.729 1.00 98.50 110 GLU A C 1
ATOM 927 O O . GLU A 1 110 ? 5.912 5.502 6.799 1.00 98.50 110 GLU A O 1
ATOM 932 N N . SER A 1 111 ? 5.868 5.610 4.555 1.00 98.25 111 SER A N 1
ATOM 933 C CA . SER A 1 111 ? 4.422 5.393 4.443 1.00 98.25 111 SER A CA 1
ATOM 934 C C . SER A 1 111 ? 3.985 4.077 5.097 1.00 98.25 111 SER A C 1
ATOM 936 O O . SER A 1 111 ? 3.022 4.045 5.872 1.00 98.25 111 SER A O 1
ATOM 938 N N . LYS A 1 112 ? 4.728 2.991 4.854 1.00 98.12 112 LYS A N 1
ATOM 939 C CA . LYS A 1 112 ? 4.487 1.695 5.493 1.00 98.12 112 LYS A CA 1
ATOM 940 C C . LYS A 1 112 ? 4.597 1.795 7.013 1.00 98.12 112 LYS A C 1
ATOM 942 O O . LYS A 1 112 ? 3.691 1.333 7.700 1.00 98.12 112 LYS A O 1
ATOM 947 N N . ASN A 1 113 ? 5.663 2.401 7.533 1.00 98.44 113 ASN A N 1
ATOM 948 C CA . ASN A 1 113 ? 5.884 2.539 8.972 1.00 98.44 113 ASN A CA 1
ATOM 949 C C . ASN A 1 113 ? 4.765 3.359 9.629 1.00 98.44 113 ASN A C 1
ATOM 951 O O . ASN A 1 113 ? 4.216 2.939 10.645 1.00 98.44 113 ASN A O 1
ATOM 955 N N . ASN A 1 114 ? 4.352 4.468 9.007 1.00 98.38 114 ASN A N 1
ATOM 956 C CA . ASN A 1 114 ? 3.198 5.250 9.456 1.00 98.38 114 ASN A CA 1
ATOM 957 C C . ASN A 1 114 ? 1.917 4.403 9.457 1.00 98.38 114 ASN A C 1
ATOM 959 O O . ASN A 1 114 ? 1.099 4.494 10.374 1.00 98.38 114 ASN A O 1
ATOM 963 N N . SER A 1 115 ? 1.753 3.534 8.458 1.00 98.00 115 SER A N 1
ATOM 964 C CA . SER A 1 115 ? 0.610 2.633 8.390 1.00 98.00 115 SER A CA 1
ATOM 965 C C . SER A 1 115 ? 0.671 1.531 9.447 1.00 98.00 115 SER A C 1
ATOM 967 O O . SER A 1 115 ? -0.377 1.165 9.965 1.00 98.00 115 SER A O 1
ATOM 969 N N . ASP A 1 116 ? 1.847 1.010 9.796 1.00 97.50 116 ASP A N 1
ATOM 970 C CA . ASP A 1 116 ? 2.032 0.032 10.877 1.00 97.50 116 ASP A CA 1
ATOM 971 C C . ASP A 1 116 ? 1.781 0.643 12.262 1.00 97.50 116 ASP A C 1
ATOM 973 O O . ASP A 1 116 ? 1.221 -0.013 13.140 1.00 97.50 116 ASP A O 1
ATOM 977 N N . GLU A 1 117 ? 2.114 1.919 12.453 1.00 97.62 117 GLU A N 1
ATOM 978 C CA . GLU A 1 117 ? 1.730 2.655 13.658 1.00 97.62 117 GLU A CA 1
ATOM 979 C C . GLU A 1 117 ? 0.209 2.851 13.742 1.00 97.62 117 GLU A C 1
ATOM 981 O O . GLU A 1 117 ? -0.377 2.649 14.809 1.00 97.62 117 GLU A O 1
ATOM 986 N N . LEU A 1 118 ? -0.457 3.152 12.619 1.00 98.00 118 LEU A N 1
ATOM 987 C CA . LEU A 1 118 ? -1.917 3.283 12.574 1.00 98.00 118 LEU A CA 1
ATOM 988 C C . LEU A 1 118 ? -2.640 1.974 12.938 1.00 98.00 118 LEU A C 1
ATOM 990 O O . LEU A 1 118 ? -3.679 2.032 13.596 1.00 98.00 118 LEU A O 1
ATOM 994 N N . VAL A 1 119 ? -2.061 0.803 12.626 1.00 98.25 119 VAL A N 1
ATOM 995 C CA . VAL A 1 119 ? -2.616 -0.508 13.028 1.00 98.25 119 VAL A CA 1
ATOM 996 C C . VAL A 1 119 ? -2.840 -0.592 14.540 1.00 98.25 119 VAL A C 1
ATOM 998 O O . VAL A 1 119 ? -3.798 -1.222 14.980 1.00 98.25 119 VAL A O 1
ATOM 1001 N N . LYS A 1 120 ? -2.011 0.062 15.363 1.00 98.06 120 LYS A N 1
ATOM 1002 C CA . LYS A 1 120 ? -2.177 0.051 16.829 1.00 98.06 120 LYS A CA 1
ATOM 1003 C C . LYS A 1 120 ? -3.464 0.758 17.260 1.00 98.06 120 LYS A C 1
ATOM 1005 O O . LYS A 1 120 ? -4.159 0.274 18.150 1.00 98.06 120 LYS A O 1
ATOM 1010 N N . ILE A 1 121 ? -3.784 1.878 16.612 1.00 98.25 121 ILE A N 1
ATOM 1011 C CA . ILE A 1 121 ? -5.008 2.652 16.861 1.00 98.25 121 ILE A CA 1
ATOM 1012 C C . ILE A 1 121 ? -6.226 1.857 16.383 1.00 98.25 121 ILE A C 1
ATOM 1014 O O . ILE A 1 121 ? -7.231 1.771 17.086 1.00 98.25 121 ILE A O 1
ATOM 1018 N N . GLU A 1 122 ? -6.120 1.235 15.210 1.00 98.56 122 GLU A N 1
ATOM 1019 C CA . GLU A 1 122 ? -7.185 0.417 14.629 1.00 98.56 122 GLU A CA 1
ATOM 1020 C C . GLU A 1 122 ? -7.465 -0.831 15.478 1.00 98.56 122 GLU A C 1
ATOM 1022 O O . GLU A 1 122 ? -8.621 -1.129 15.769 1.00 98.56 122 GLU A O 1
ATOM 1027 N N . ASP A 1 123 ? -6.427 -1.516 15.962 1.00 98.56 123 ASP A N 1
ATOM 1028 C CA . ASP A 1 123 ? -6.548 -2.633 16.903 1.00 98.56 123 ASP A CA 1
ATOM 1029 C C . ASP A 1 123 ? -7.187 -2.199 18.231 1.00 98.56 123 ASP A C 1
ATOM 1031 O O . ASP A 1 123 ? -8.088 -2.872 18.737 1.00 98.56 123 ASP A O 1
ATOM 1035 N N . GLU A 1 124 ? -6.795 -1.046 18.784 1.00 98.44 124 GLU A N 1
ATOM 1036 C CA . GLU A 1 124 ? -7.443 -0.505 19.983 1.00 98.44 124 GLU A CA 1
ATOM 1037 C C . GLU A 1 124 ? -8.931 -0.215 19.743 1.00 98.44 124 GLU A C 1
ATOM 1039 O O . GLU A 1 124 ? -9.770 -0.579 20.573 1.00 98.44 124 GLU A O 1
ATOM 1044 N N . ALA A 1 125 ? -9.275 0.378 18.598 1.00 98.56 125 ALA A N 1
ATOM 1045 C CA . ALA A 1 125 ? -10.660 0.640 18.234 1.00 98.56 125 ALA A CA 1
ATOM 1046 C C . ALA A 1 125 ? -11.470 -0.658 18.115 1.00 98.56 125 ALA A C 1
ATOM 1048 O O . ALA A 1 125 ? -12.564 -0.749 18.676 1.00 98.56 125 ALA A O 1
ATOM 1049 N N . MET A 1 126 ? -10.924 -1.688 17.460 1.00 98.44 126 MET A N 1
ATOM 1050 C CA . MET A 1 126 ? -11.571 -2.999 17.340 1.00 98.44 126 MET A CA 1
ATOM 1051 C C . MET A 1 126 ? -11.747 -3.680 18.708 1.00 98.44 126 MET A C 1
ATOM 1053 O O . MET A 1 126 ? -12.833 -4.176 19.010 1.00 98.44 126 MET A O 1
ATOM 1057 N N . LYS A 1 127 ? -10.746 -3.621 19.594 1.00 98.44 127 LYS A N 1
ATOM 1058 C CA . LYS A 1 127 ? -10.859 -4.114 20.982 1.00 98.44 127 LYS A CA 1
ATOM 1059 C C . LYS A 1 127 ? -11.904 -3.353 21.798 1.00 98.44 127 LYS A C 1
ATOM 1061 O O . LYS A 1 127 ? -12.540 -3.926 22.683 1.00 98.44 127 LYS A O 1
ATOM 1066 N N . SER A 1 128 ? -12.101 -2.064 21.531 1.00 98.44 128 SER A N 1
ATOM 1067 C CA . SER A 1 128 ? -13.175 -1.284 22.153 1.00 98.44 128 SER A CA 1
ATOM 1068 C C . SER A 1 128 ? -14.567 -1.772 21.731 1.00 98.44 128 SER A C 1
ATOM 1070 O O . SER A 1 128 ? -15.460 -1.813 22.577 1.00 98.44 128 SER A O 1
ATOM 1072 N N . VAL A 1 129 ? -14.747 -2.232 20.485 1.00 97.75 129 VAL A N 1
ATOM 1073 C CA . VAL A 1 129 ? -15.994 -2.886 20.028 1.00 97.75 129 VAL A CA 1
ATOM 1074 C C . VAL A 1 129 ? -16.276 -4.150 20.841 1.00 97.75 129 VAL A C 1
ATOM 1076 O O . VAL A 1 129 ? -17.388 -4.317 21.339 1.00 97.75 129 VAL A O 1
ATOM 1079 N N . GLU A 1 130 ? -15.270 -5.007 21.045 1.00 95.62 130 GLU A N 1
ATOM 1080 C CA . GLU A 1 130 ? -15.401 -6.247 21.833 1.00 95.62 130 GLU A CA 1
ATOM 1081 C C . GLU A 1 130 ? -15.813 -5.968 23.287 1.00 95.62 130 GLU A C 1
ATOM 1083 O O . GLU A 1 130 ? -16.631 -6.681 23.871 1.00 95.62 130 GLU A O 1
ATOM 1088 N N . LYS A 1 131 ? -15.302 -4.871 23.857 1.00 97.50 131 LYS A N 1
ATOM 1089 C CA . LYS A 1 131 ? -15.665 -4.377 25.196 1.00 97.50 131 LYS A CA 1
ATOM 1090 C C . LYS A 1 131 ? -17.014 -3.649 25.239 1.00 97.50 131 LYS A C 1
ATOM 1092 O O . LYS A 1 131 ? -17.408 -3.188 26.308 1.00 97.50 131 LYS A O 1
ATOM 1097 N N . LYS A 1 132 ? -17.721 -3.547 24.107 1.00 97.31 132 LYS A N 1
ATOM 1098 C CA . LYS A 1 132 ? -18.971 -2.786 23.922 1.00 97.31 132 LYS A CA 1
ATOM 1099 C C . LYS A 1 132 ? -18.830 -1.277 24.167 1.00 97.31 132 LYS A C 1
ATOM 1101 O O . LYS A 1 132 ? -19.829 -0.583 24.350 1.00 97.31 132 LYS A O 1
ATOM 1106 N N . ASP A 1 133 ? -17.607 -0.752 24.119 1.00 97.88 133 ASP A N 1
ATOM 1107 C CA . ASP A 1 133 ? -17.320 0.682 24.178 1.00 97.88 133 ASP A CA 1
ATOM 1108 C C . ASP A 1 133 ? -17.309 1.279 22.764 1.00 97.88 133 ASP A C 1
ATOM 1110 O O . ASP A 1 133 ? -16.278 1.640 22.186 1.00 97.88 133 ASP A O 1
ATOM 1114 N N . PHE A 1 134 ? -18.501 1.357 22.175 1.00 96.62 134 PHE A N 1
ATOM 1115 C CA . PHE A 1 134 ? -18.666 1.826 20.802 1.00 96.62 134 PHE A CA 1
ATOM 1116 C C . PHE A 1 134 ? -18.366 3.320 20.634 1.00 96.62 134 PHE A C 1
ATOM 1118 O O . PHE A 1 134 ? -18.037 3.755 19.531 1.00 96.62 134 PHE A O 1
ATOM 1125 N N . ASN A 1 135 ? -18.484 4.117 21.701 1.00 97.50 135 ASN A N 1
ATOM 1126 C CA . ASN A 1 135 ? -18.157 5.541 21.650 1.00 97.50 135 ASN A CA 1
ATOM 1127 C C . ASN A 1 135 ? -16.653 5.734 21.486 1.00 97.50 135 ASN A C 1
ATOM 1129 O O . ASN A 1 135 ? -16.243 6.436 20.563 1.00 97.50 135 ASN A O 1
ATOM 1133 N N . LYS A 1 136 ? -15.842 5.046 22.300 1.00 97.94 136 LYS A N 1
ATOM 1134 C CA . LYS A 1 136 ? -14.388 5.077 22.148 1.00 97.94 136 LYS A CA 1
ATOM 1135 C C . LYS A 1 136 ? -13.945 4.504 20.803 1.00 97.94 136 LYS A C 1
ATOM 1137 O O . LYS A 1 136 ? -13.123 5.119 20.134 1.00 97.94 136 LYS A O 1
ATOM 1142 N N . ALA A 1 137 ? -14.520 3.375 20.377 1.00 98.31 137 ALA A N 1
ATOM 1143 C CA . ALA A 1 137 ? -14.185 2.764 19.088 1.00 98.31 137 ALA A CA 1
ATOM 1144 C C . ALA A 1 137 ? -14.426 3.727 17.911 1.00 98.31 137 ALA A C 1
ATOM 1146 O O . ALA A 1 137 ? -13.560 3.894 17.054 1.00 98.31 137 ALA A O 1
ATOM 1147 N N . ARG A 1 138 ? -15.582 4.408 17.888 1.00 97.62 138 ARG A N 1
ATOM 1148 C CA . ARG A 1 138 ? -15.882 5.417 16.863 1.00 97.62 138 ARG A CA 1
ATOM 1149 C C . ARG A 1 138 ? -14.976 6.636 16.977 1.00 97.62 138 ARG A C 1
ATOM 1151 O O . ARG A 1 138 ? -14.490 7.110 15.961 1.00 97.62 138 ARG A O 1
ATOM 1158 N N . GLN A 1 139 ? -14.719 7.128 18.186 1.00 98.06 139 GLN A N 1
ATOM 1159 C CA . GLN A 1 139 ? -13.821 8.264 18.368 1.00 98.06 139 GLN A CA 1
ATOM 1160 C C . GLN A 1 139 ? -12.430 7.969 17.786 1.00 98.06 139 GLN A C 1
ATOM 1162 O O . GLN A 1 139 ? -11.923 8.773 17.019 1.00 98.06 139 GLN A O 1
ATOM 1167 N N . LEU A 1 140 ? -11.860 6.793 18.060 1.00 98.19 140 LEU A N 1
ATOM 1168 C CA . LEU A 1 140 ? -10.538 6.410 17.551 1.00 98.19 140 LEU A CA 1
ATOM 1169 C C . LEU A 1 140 ? -10.463 6.289 16.018 1.00 98.19 140 LEU A C 1
ATOM 1171 O O . LEU A 1 140 ? -9.397 6.506 15.455 1.00 98.19 140 LEU A O 1
ATOM 1175 N N . MET A 1 141 ? -11.560 5.934 15.339 1.00 98.12 141 MET A N 1
ATOM 1176 C CA . MET A 1 141 ? -11.569 5.706 13.881 1.00 98.12 141 MET A CA 1
ATOM 1177 C C . MET A 1 141 ? -12.020 6.907 13.041 1.00 98.12 141 MET A C 1
ATOM 1179 O O . MET A 1 141 ? -11.871 6.889 11.812 1.00 98.12 141 MET A O 1
ATOM 1183 N N . PHE A 1 142 ? -12.650 7.899 13.671 1.00 97.62 142 PHE A N 1
ATOM 1184 C CA . PHE A 1 142 ? -13.332 9.004 12.990 1.00 97.62 142 PHE A CA 1
ATOM 1185 C C . PHE A 1 142 ? -12.987 10.382 13.578 1.00 97.62 142 PHE A C 1
ATOM 1187 O O . PHE A 1 142 ? -13.647 11.361 13.237 1.00 97.62 142 PHE A O 1
ATOM 1194 N N . ASP A 1 143 ? -11.998 10.477 14.472 1.00 97.00 143 ASP A N 1
ATOM 1195 C CA . ASP A 1 143 ? -11.480 11.768 14.922 1.00 97.00 143 ASP A CA 1
ATOM 1196 C C . ASP A 1 143 ? -10.444 12.354 13.947 1.00 97.00 143 ASP A C 1
ATOM 1198 O O . ASP A 1 143 ? -9.931 11.699 13.038 1.00 97.00 143 ASP A O 1
ATOM 1202 N N . SER A 1 144 ? -10.099 13.620 14.176 1.00 97.50 144 SER A N 1
ATOM 1203 C CA . SER A 1 144 ? -9.088 14.319 13.384 1.00 97.50 144 SER A CA 1
ATOM 1204 C C . SER A 1 144 ? -7.685 13.727 13.532 1.00 97.50 144 SER A C 1
ATOM 1206 O O . SER A 1 144 ? -6.844 13.933 12.662 1.00 97.50 144 SER A O 1
ATOM 1208 N N . ASN A 1 145 ? -7.388 13.022 14.631 1.00 97.19 145 ASN A N 1
ATOM 1209 C CA . ASN A 1 145 ? -6.077 12.398 14.811 1.00 97.19 145 ASN A CA 1
ATOM 1210 C C . ASN A 1 145 ? -5.912 11.221 13.853 1.00 97.19 145 ASN A C 1
ATOM 1212 O O . ASN A 1 145 ? -4.844 11.064 13.262 1.00 97.19 145 ASN A O 1
ATOM 1216 N N . TYR A 1 146 ? -6.968 10.427 13.673 1.00 98.06 146 TYR A N 1
ATOM 1217 C CA . TYR A 1 146 ? -6.999 9.359 12.688 1.00 98.06 146 TYR A CA 1
ATOM 1218 C C . TYR A 1 146 ? -6.764 9.910 11.278 1.00 98.06 146 TYR A C 1
ATOM 1220 O O . TYR A 1 146 ? -5.882 9.422 10.570 1.00 98.06 146 TYR A O 1
ATOM 1228 N N . ASP A 1 147 ? -7.476 10.974 10.900 1.00 97.81 147 ASP A N 1
ATOM 1229 C CA . ASP A 1 147 ? -7.329 11.591 9.577 1.00 97.81 147 ASP A CA 1
ATOM 1230 C C . ASP A 1 147 ? -5.915 12.166 9.364 1.00 97.81 147 ASP A C 1
ATOM 1232 O O . ASP A 1 147 ? -5.310 11.956 8.313 1.00 97.81 147 ASP A O 1
ATOM 1236 N N . ASN A 1 148 ? -5.324 12.790 10.389 1.00 98.12 148 ASN A N 1
ATOM 1237 C CA . ASN A 1 148 ? -3.935 13.257 10.341 1.00 98.12 148 ASN A CA 1
ATOM 1238 C C . ASN A 1 148 ? -2.931 12.103 10.183 1.00 98.12 148 ASN A C 1
ATOM 1240 O O . ASN A 1 148 ? -1.942 12.235 9.465 1.00 98.12 148 ASN A O 1
ATOM 1244 N N . ASN A 1 149 ? -3.155 10.962 10.842 1.00 97.69 149 ASN A N 1
ATOM 1245 C CA . ASN A 1 149 ? -2.299 9.787 10.665 1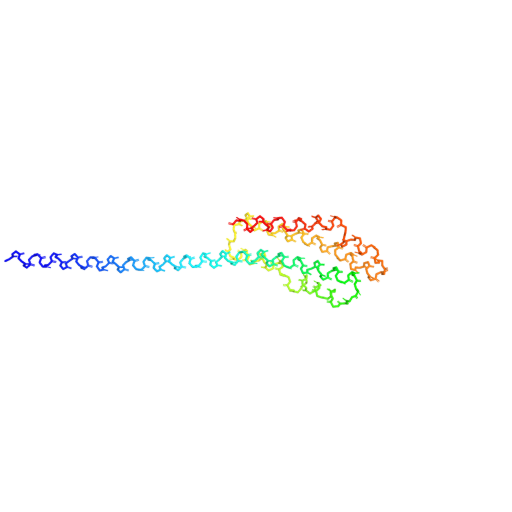.00 97.69 149 ASN A CA 1
ATOM 1246 C C . ASN A 1 149 ? -2.460 9.175 9.269 1.00 97.69 149 ASN A C 1
ATOM 1248 O O . ASN A 1 149 ? -1.470 8.744 8.683 1.00 97.69 149 ASN A O 1
ATOM 1252 N N . LYS A 1 150 ? -3.672 9.190 8.700 1.00 98.00 150 LYS A N 1
ATOM 1253 C CA . LYS A 1 150 ? -3.892 8.792 7.304 1.00 98.00 150 LYS A CA 1
ATOM 1254 C C . LYS A 1 150 ? -3.164 9.703 6.322 1.00 98.00 150 LYS A C 1
ATOM 1256 O O . LYS A 1 150 ? -2.525 9.182 5.412 1.00 98.00 150 LYS A O 1
ATOM 1261 N N . ALA A 1 151 ? -3.174 11.017 6.542 1.00 98.00 151 ALA A N 1
ATOM 1262 C CA . ALA A 1 151 ? -2.424 11.958 5.710 1.00 98.00 151 ALA A CA 1
ATOM 1263 C C . ALA A 1 151 ? -0.916 11.643 5.699 1.00 98.00 151 ALA A C 1
ATOM 1265 O O . ALA A 1 151 ? -0.317 11.569 4.631 1.00 98.00 151 ALA A O 1
ATOM 1266 N N . LYS A 1 152 ? -0.322 11.315 6.856 1.00 98.12 152 LYS A N 1
ATOM 1267 C CA . LYS A 1 152 ? 1.094 10.899 6.955 1.00 98.12 152 LYS A CA 1
ATOM 1268 C C . LYS A 1 152 ? 1.426 9.610 6.195 1.00 98.12 152 LYS A C 1
ATOM 1270 O O . LYS A 1 152 ? 2.586 9.362 5.878 1.00 98.12 152 LYS A O 1
ATOM 1275 N N . ILE A 1 153 ? 0.439 8.754 5.942 1.00 98.12 153 ILE A N 1
ATOM 1276 C CA . ILE A 1 153 ? 0.620 7.557 5.111 1.00 98.12 153 ILE A CA 1
ATOM 1277 C C . ILE A 1 153 ? 0.545 7.940 3.631 1.00 98.12 153 ILE A C 1
ATOM 1279 O O . ILE A 1 153 ? 1.306 7.415 2.820 1.00 98.12 153 ILE A O 1
ATOM 1283 N N . GLU A 1 154 ? -0.365 8.844 3.276 1.00 97.31 154 GLU A N 1
ATOM 1284 C CA . GLU A 1 154 ? -0.625 9.240 1.894 1.00 97.31 154 GLU A CA 1
ATOM 1285 C C . GLU A 1 154 ? 0.450 10.177 1.321 1.00 97.31 154 GLU A C 1
ATOM 1287 O O . GLU A 1 154 ? 0.856 10.006 0.172 1.00 97.31 154 GLU A O 1
ATOM 1292 N N . GLU A 1 155 ? 0.952 11.130 2.108 1.00 97.94 155 GLU A N 1
ATOM 1293 C CA . GLU A 1 155 ? 1.911 12.150 1.664 1.00 97.94 155 GLU A CA 1
ATOM 1294 C C . GLU A 1 155 ? 3.185 11.561 1.021 1.00 97.94 155 GLU A C 1
ATOM 1296 O O . GLU A 1 155 ? 3.473 11.927 -0.126 1.00 97.94 155 GLU A O 1
ATOM 1301 N N . PRO A 1 156 ? 3.904 10.598 1.642 1.00 98.00 156 PRO A N 1
ATOM 1302 C CA . PRO A 1 156 ? 5.090 10.007 1.021 1.00 98.00 156 PRO A CA 1
ATOM 1303 C C . PRO A 1 156 ? 4.767 9.209 -0.248 1.00 98.00 156 PRO A C 1
ATOM 1305 O O . PRO A 1 156 ? 5.556 9.193 -1.193 1.00 98.00 156 PRO A O 1
ATOM 1308 N N . ILE A 1 157 ? 3.584 8.582 -0.322 1.00 97.25 157 ILE A N 1
ATOM 1309 C CA . ILE A 1 157 ? 3.138 7.876 -1.533 1.00 97.25 157 ILE A CA 1
ATOM 1310 C C . ILE A 1 157 ? 2.926 8.880 -2.667 1.00 97.25 157 ILE A C 1
ATOM 1312 O O . ILE A 1 157 ? 3.348 8.634 -3.796 1.00 97.25 157 ILE A O 1
ATOM 1316 N N . LEU A 1 158 ? 2.284 10.016 -2.388 1.00 97.00 158 LEU A N 1
ATOM 1317 C CA . LEU A 1 158 ? 2.066 11.065 -3.383 1.00 97.00 158 LEU A CA 1
ATOM 1318 C C . LEU A 1 158 ? 3.381 11.673 -3.872 1.00 97.00 158 LEU A C 1
ATOM 1320 O O . LEU A 1 158 ? 3.474 12.038 -5.043 1.00 97.00 158 LEU A O 1
ATOM 1324 N N . GLU A 1 159 ? 4.385 11.796 -3.005 1.00 96.62 159 GLU A N 1
ATOM 1325 C CA . GLU A 1 159 ? 5.725 12.218 -3.413 1.00 96.62 159 GLU A CA 1
ATOM 1326 C C . GLU A 1 159 ? 6.408 11.163 -4.288 1.00 96.62 159 GLU A C 1
ATOM 1328 O O . GLU A 1 159 ? 6.908 11.496 -5.363 1.00 96.62 159 GLU A O 1
ATOM 1333 N N . PHE A 1 160 ? 6.351 9.890 -3.891 1.00 95.56 160 PHE A N 1
ATOM 1334 C CA . PHE A 1 160 ? 6.888 8.778 -4.674 1.00 95.56 160 PHE A CA 1
ATOM 1335 C C . PHE A 1 160 ? 6.271 8.717 -6.082 1.00 95.56 160 PHE A C 1
ATOM 1337 O O . PHE A 1 160 ? 6.985 8.548 -7.061 1.00 95.56 160 PHE A O 1
ATOM 1344 N N . GLN A 1 161 ? 4.962 8.945 -6.214 1.00 93.00 161 GLN A N 1
ATOM 1345 C CA . GLN A 1 161 ? 4.257 8.927 -7.507 1.00 93.00 161 GLN A CA 1
ATOM 1346 C C . GLN A 1 161 ? 4.616 10.092 -8.446 1.00 93.00 161 GLN A C 1
ATOM 1348 O O . GLN A 1 161 ? 4.269 10.053 -9.631 1.00 93.00 161 GLN A O 1
ATOM 1353 N N . LYS A 1 162 ? 5.254 11.150 -7.927 1.00 92.62 162 LYS A N 1
ATOM 1354 C CA . LYS A 1 162 ? 5.708 12.305 -8.720 1.00 92.62 162 LYS A CA 1
ATOM 1355 C C . LYS A 1 162 ? 7.118 12.125 -9.283 1.00 92.62 162 LYS A C 1
ATOM 1357 O O . LYS A 1 162 ? 7.482 12.903 -10.166 1.00 92.62 162 LYS A O 1
ATOM 1362 N N . LYS A 1 163 ? 7.893 11.172 -8.759 1.00 80.69 163 LYS A N 1
ATOM 1363 C CA . LYS A 1 163 ? 9.224 10.814 -9.265 1.00 80.69 163 LYS A CA 1
ATOM 1364 C C . LYS A 1 163 ? 9.093 9.925 -10.511 1.00 80.69 163 LYS A C 1
ATOM 1366 O O . LYS A 1 163 ? 9.906 10.125 -11.440 1.00 80.69 163 LYS A O 1
#

Nearest PDB structures (foldseek):
  6s1a-assembly1_B  TM=5.540E-01  e=1.842E-01  Pseudomonas putida KT2440
  6s37-assembly1_B  TM=5.525E-01  e=2.795E-01  Pseudomonas putida KT2440
  4tx5-assembly1_B  TM=2.689E-01  e=3.073E+00  Homo sapiens

Solvent-accessible surface area (backbone atoms only — not comparable to full-atom values): 8515 Å² total; per-residue (Å²): 117,69,66,65,54,49,53,53,52,52,51,52,51,51,52,52,52,51,53,51,50,54,51,50,53,54,53,49,54,51,52,53,52,52,51,51,52,52,52,52,51,52,49,49,55,50,47,39,50,50,51,39,52,50,46,54,52,48,42,53,50,22,48,51,48,20,53,74,68,66,47,62,69,28,52,53,54,34,50,40,40,70,73,68,64,30,58,56,58,51,39,57,53,51,41,57,74,71,63,54,56,68,74,56,47,48,27,50,52,47,18,43,50,40,46,59,56,47,49,56,52,48,52,52,18,50,53,24,42,78,71,66,36,50,66,60,13,45,48,54,70,68,35,71,66,40,54,52,50,50,46,57,26,48,52,33,37,58,55,49,70,72,110

Organism: NCBI:txid1232189

Foldseek 3Di:
DVVVVVVVVVVVVVVVVVVVVVVVVVVVVVVVVVVVVVVVLLVLLLVLLVQLLVLLVLLLVLLVCCLVPVDVVSVVSNVCCVPPVVSLVVSLVVCVVSVPDPLLSVLSVQLSVLSVVLVVLSVVLNVCVVVVVSVSSCCSSPPPVNVVSSCSNVVSSVVSNVD